Protein AF-A0A8J6IVD1-F1 (afdb_monomer)

Secondary structure (DSSP, 8-state):
--GGGGGGTB-TT--SS--BSSTTSEEEEEE-SSSS-S--HHHHHHHHTTSHHHHTT-EEEEEEEEEEE-TTT--EEEEEEEEESSHHHHHHHHHT---SEEEEEETT-SEEEEEESSEEEEEE--

Radius of gyration: 13.81 Å; Cα contacts (8 Å, |Δi|>4): 209; chains: 1; bounding box: 38×31×30 Å

Foldseek 3Di:
DDPVVCVQFFDPPDQPATHTPDPQKDKDKDWAPDQQGRDDLVRLCVQPVPPPQAVVLHKKWKWDPAWDQDPVPRDTDTDTDIGRRDDVRNVVVSNPDPDQKMWIAHPVRQKIWIDGSTIIMIIGHD

Nearest PDB structures (foldseek):
  8adl-assembly1_W  TM=4.752E-01  e=8.556E+00  Saccharomyces cerevisiae
  6inx-assembly1_A-2  TM=2.708E-01  e=8.085E+00  Paenibacillus barengoltzii
  3t0p-assembly1_B  TM=2.294E-01  e=7.640E+00  Agathobacter rectalis ATCC 33656

pLDDT: mean 90.55, std 6.27, range [65.44, 97.12]

Mean predicted aligned error: 4.21 Å

Sequence (126 aa):
MHFDELKSIIDLRSDQELNVVSSDWQITKKPNSQSNNWLSEDQFNQIFSKTAEFQDSDTVFVFEPFERTYKISGLTKRLTEQLDLNWANFDAFQSSTEILFFYMVPKSLNWVLYANRDFWQFAKGN

Structure (mmCIF, N/CA/C/O backbone):
data_AF-A0A8J6IVD1-F1
#
_entry.id   AF-A0A8J6IVD1-F1
#
loop_
_atom_site.group_PDB
_atom_site.id
_atom_site.type_symbol
_atom_site.label_atom_id
_atom_site.label_alt_id
_atom_site.label_comp_id
_atom_site.label_asym_id
_atom_site.label_entity_id
_atom_site.label_seq_id
_atom_site.pdbx_PDB_ins_code
_atom_site.Cartn_x
_atom_site.Cartn_y
_atom_site.Cartn_z
_atom_site.occupancy
_atom_site.B_iso_or_equiv
_atom_site.auth_seq_id
_atom_site.auth_comp_id
_atom_site.auth_asym_id
_atom_site.auth_atom_id
_atom_site.pdbx_PDB_model_num
ATOM 1 N N . MET A 1 1 ? 7.460 -7.678 9.429 1.00 86.69 1 MET A N 1
ATOM 2 C CA . MET A 1 1 ? 6.312 -8.506 9.022 1.00 86.69 1 MET A CA 1
ATOM 3 C C . MET A 1 1 ? 6.720 -9.365 7.836 1.00 86.69 1 MET A C 1
ATOM 5 O O . MET A 1 1 ? 7.515 -8.896 7.027 1.00 86.69 1 MET A O 1
ATOM 9 N N . HIS A 1 2 ? 6.221 -10.592 7.733 1.00 88.50 2 HIS A N 1
ATOM 10 C CA . HIS A 1 2 ? 6.435 -11.489 6.599 1.00 88.50 2 HIS A CA 1
ATOM 11 C C . HIS A 1 2 ? 5.264 -11.433 5.615 1.00 88.50 2 HIS A C 1
ATOM 13 O O . HIS A 1 2 ? 4.110 -11.324 6.014 1.00 88.50 2 HIS A O 1
ATOM 19 N N . PHE A 1 3 ? 5.562 -11.585 4.323 1.00 87.81 3 PHE A N 1
ATOM 20 C CA . PHE A 1 3 ? 4.555 -11.582 3.258 1.00 87.81 3 PHE A CA 1
ATOM 21 C C . PHE A 1 3 ? 3.410 -12.582 3.496 1.00 87.81 3 PHE A C 1
ATOM 23 O O . PHE A 1 3 ? 2.254 -12.270 3.233 1.00 87.81 3 PHE A O 1
ATOM 30 N N . ASP A 1 4 ? 3.714 -13.776 4.014 1.00 90.69 4 ASP A N 1
ATOM 31 C CA . ASP A 1 4 ? 2.707 -14.821 4.233 1.00 90.69 4 ASP A CA 1
ATOM 32 C C . ASP A 1 4 ? 1.626 -14.427 5.246 1.00 90.69 4 ASP A C 1
ATOM 34 O O . ASP A 1 4 ? 0.526 -14.975 5.197 1.00 90.69 4 ASP A O 1
ATOM 38 N N . GLU A 1 5 ? 1.890 -13.443 6.109 1.00 90.81 5 GLU A N 1
ATOM 39 C CA . GLU A 1 5 ? 0.898 -12.914 7.046 1.00 90.81 5 GLU A CA 1
ATOM 40 C C . GLU A 1 5 ? -0.262 -12.208 6.315 1.00 90.81 5 GLU A C 1
ATOM 42 O O . GLU A 1 5 ? -1.388 -12.219 6.812 1.00 90.81 5 GLU A O 1
ATOM 47 N N . LEU A 1 6 ? -0.044 -11.690 5.094 1.00 90.44 6 LEU A N 1
ATOM 48 C CA . LEU A 1 6 ? -1.094 -11.072 4.269 1.00 90.44 6 LEU A CA 1
ATOM 49 C C . LEU A 1 6 ? -2.221 -12.046 3.908 1.00 90.44 6 LEU A C 1
ATOM 51 O O . LEU A 1 6 ? -3.364 -11.625 3.753 1.00 90.44 6 LEU A O 1
ATOM 55 N N . LYS A 1 7 ? -1.930 -13.352 3.818 1.00 90.56 7 LYS A N 1
ATOM 56 C CA . LYS A 1 7 ? -2.918 -14.393 3.474 1.00 90.56 7 LYS A CA 1
ATOM 57 C C . LYS A 1 7 ? -4.042 -14.520 4.506 1.00 90.56 7 LYS A C 1
ATOM 59 O O . LYS A 1 7 ? -5.047 -15.166 4.231 1.00 90.56 7 LYS A O 1
ATOM 64 N N . SER A 1 8 ? -3.869 -13.932 5.691 1.00 91.12 8 SER A N 1
ATOM 65 C CA . SER A 1 8 ? -4.908 -13.874 6.722 1.00 91.12 8 SER A CA 1
ATOM 66 C C . SER A 1 8 ? -6.015 -12.862 6.408 1.00 91.12 8 SER A C 1
ATOM 68 O O . SER A 1 8 ? -7.135 -13.033 6.883 1.00 91.12 8 SER A O 1
ATOM 70 N N . ILE A 1 9 ? -5.722 -11.838 5.598 1.00 92.00 9 ILE A N 1
ATOM 71 C CA . ILE A 1 9 ? -6.651 -10.740 5.291 1.00 92.00 9 ILE A CA 1
ATOM 72 C C . ILE A 1 9 ? -6.917 -10.557 3.792 1.00 92.00 9 ILE A C 1
ATOM 74 O O . ILE A 1 9 ? -7.957 -10.007 3.433 1.00 92.00 9 ILE A O 1
ATOM 78 N N . ILE A 1 10 ? -6.038 -11.052 2.913 1.00 91.69 10 ILE A N 1
ATOM 79 C CA . ILE A 1 10 ? -6.111 -10.880 1.454 1.00 91.69 10 ILE A CA 1
ATOM 80 C C . ILE A 1 10 ? -6.122 -12.242 0.750 1.00 91.69 10 ILE A C 1
ATOM 82 O O . ILE A 1 10 ? -5.310 -13.122 1.042 1.00 91.69 10 ILE A O 1
ATOM 86 N N . ASP A 1 11 ? -7.013 -12.393 -0.227 1.00 90.25 11 ASP A N 1
ATOM 87 C CA . ASP A 1 11 ? -7.021 -13.499 -1.177 1.00 90.25 11 ASP A CA 1
ATOM 88 C C . ASP A 1 11 ? -6.116 -13.179 -2.374 1.00 90.25 11 ASP A C 1
ATOM 90 O O . ASP A 1 11 ? -6.452 -12.390 -3.255 1.00 90.25 11 ASP A O 1
ATOM 94 N N . LEU A 1 12 ? -4.954 -13.827 -2.409 1.00 85.56 12 LEU A N 1
ATOM 95 C CA . LEU A 1 12 ? -3.915 -13.599 -3.413 1.00 85.56 12 LEU A CA 1
ATOM 96 C C . LEU A 1 12 ? -4.107 -14.415 -4.705 1.00 85.56 12 LEU A C 1
ATOM 98 O O . LEU A 1 12 ? -3.192 -14.475 -5.524 1.00 85.56 12 LEU A O 1
ATOM 102 N N . ARG A 1 13 ? -5.255 -15.083 -4.900 1.00 82.44 13 ARG A N 1
ATOM 103 C CA . ARG A 1 13 ? -5.532 -15.861 -6.127 1.00 82.44 13 ARG A CA 1
ATOM 104 C C . ARG A 1 13 ? -5.724 -14.986 -7.367 1.00 82.44 13 ARG A C 1
ATOM 106 O O . ARG A 1 13 ? -5.536 -15.478 -8.477 1.00 82.44 13 ARG A O 1
ATOM 113 N N . SER A 1 14 ? -6.110 -13.726 -7.178 1.00 78.62 14 SER A N 1
ATOM 114 C CA . SER A 1 14 ? -6.216 -12.711 -8.226 1.00 78.62 14 SER A CA 1
ATOM 115 C C . SER A 1 14 ? -5.534 -11.438 -7.750 1.00 78.62 14 SER A C 1
ATOM 117 O O . SER A 1 14 ? -5.795 -10.972 -6.643 1.00 78.62 14 SER A O 1
ATOM 119 N N . ASP A 1 15 ? -4.665 -10.886 -8.587 1.00 77.75 15 ASP A N 1
ATOM 120 C CA . ASP A 1 15 ? -3.853 -9.705 -8.307 1.00 77.75 15 ASP A CA 1
ATOM 121 C C . ASP A 1 15 ? -4.252 -8.486 -9.152 1.00 77.75 15 ASP A C 1
ATOM 123 O O . ASP A 1 15 ? -3.590 -7.449 -9.099 1.00 77.75 15 ASP A O 1
ATOM 127 N N . GLN A 1 16 ? -5.359 -8.595 -9.898 1.00 85.44 16 GLN A N 1
ATOM 128 C CA . GLN A 1 16 ? -5.933 -7.494 -10.676 1.00 85.44 16 GLN A CA 1
ATOM 129 C C . GLN A 1 16 ? -6.540 -6.412 -9.781 1.00 85.44 16 GLN A C 1
ATOM 131 O O . GLN A 1 16 ? -6.473 -5.231 -10.111 1.00 85.44 16 GLN A O 1
ATOM 136 N N . GLU A 1 17 ? -7.135 -6.822 -8.659 1.00 91.94 17 GLU A N 1
ATOM 137 C CA . GLU A 1 17 ? -7.737 -5.947 -7.656 1.00 91.94 17 GLU A CA 1
ATOM 138 C C . GLU A 1 17 ? -7.497 -6.522 -6.254 1.00 91.94 17 GLU A C 1
ATOM 140 O O . GLU A 1 17 ? -7.213 -7.711 -6.092 1.00 91.94 17 GLU A O 1
ATOM 145 N N . LEU A 1 18 ? -7.677 -5.692 -5.232 1.00 92.25 18 LEU A N 1
ATOM 146 C CA . LEU A 1 18 ? -7.706 -6.116 -3.843 1.00 92.25 18 LEU A CA 1
ATOM 147 C C . LEU A 1 18 ? -8.916 -7.015 -3.574 1.00 92.25 18 LEU A C 1
ATOM 149 O O . LEU A 1 18 ? -10.062 -6.568 -3.628 1.00 92.25 18 LEU A O 1
ATOM 153 N N . ASN A 1 19 ? -8.638 -8.254 -3.183 1.00 92.00 19 ASN A N 1
ATOM 154 C CA . ASN A 1 19 ? -9.634 -9.191 -2.683 1.00 92.00 19 ASN A CA 1
ATOM 155 C C . ASN A 1 19 ? -9.359 -9.455 -1.204 1.00 92.00 19 ASN A C 1
ATOM 157 O O . ASN A 1 19 ? -8.324 -10.009 -0.852 1.00 92.00 19 ASN A O 1
ATOM 161 N N . VAL A 1 20 ? -10.269 -9.042 -0.331 1.00 91.50 20 VAL A N 1
ATOM 162 C CA . VAL A 1 20 ? -10.192 -9.296 1.115 1.00 91.50 20 VAL A CA 1
ATOM 163 C C . VAL A 1 20 ? -10.894 -10.608 1.461 1.00 91.50 20 VAL A C 1
ATOM 165 O O . VAL A 1 20 ? -11.881 -10.976 0.828 1.00 91.50 20 VAL A O 1
ATOM 168 N N . VAL A 1 21 ? -10.389 -11.327 2.466 1.00 88.38 21 VAL A N 1
ATOM 169 C CA . VAL A 1 21 ? -10.916 -12.653 2.852 1.00 88.38 21 VAL A CA 1
ATOM 170 C C . VAL A 1 21 ? -12.270 -12.549 3.570 1.00 88.38 21 VAL A C 1
ATOM 172 O O . VAL A 1 21 ? -13.090 -13.459 3.466 1.00 88.38 21 VAL A O 1
ATOM 175 N N . SER A 1 22 ? -12.524 -11.443 4.279 1.00 85.25 22 SER A N 1
ATOM 176 C CA . SER A 1 22 ? -13.798 -11.174 4.960 1.00 85.25 22 SER A CA 1
ATOM 177 C C . SER A 1 22 ? -14.589 -10.076 4.250 1.00 85.25 22 SER A C 1
ATOM 179 O O . SER A 1 22 ? -14.038 -9.038 3.887 1.00 85.25 22 SER A O 1
ATOM 181 N N . SER A 1 23 ? -15.903 -10.275 4.122 1.00 79.12 23 SER A N 1
ATOM 182 C CA . SER A 1 23 ? -16.843 -9.290 3.573 1.00 79.12 23 SER A CA 1
ATOM 183 C C . SER A 1 23 ? -17.057 -8.062 4.461 1.00 79.12 23 SER A C 1
ATOM 185 O O . SER A 1 23 ? -17.671 -7.098 4.013 1.00 79.12 23 SER A O 1
ATOM 187 N N . ASP A 1 24 ? -16.577 -8.085 5.705 1.00 87.81 24 ASP A N 1
ATOM 188 C CA . ASP A 1 24 ? -16.819 -7.012 6.681 1.00 87.81 24 ASP A CA 1
ATOM 189 C C . ASP A 1 24 ? -15.914 -5.790 6.470 1.00 87.81 24 ASP A C 1
ATOM 191 O O . ASP A 1 24 ? -16.090 -4.754 7.113 1.00 87.81 24 ASP A O 1
ATOM 195 N N . TRP A 1 25 ? -14.942 -5.905 5.568 1.00 93.88 25 TRP A N 1
ATOM 196 C CA . TRP A 1 25 ? -14.010 -4.841 5.234 1.00 93.88 25 TRP A CA 1
ATOM 197 C C . TRP A 1 25 ? -14.668 -3.797 4.336 1.00 93.88 25 TRP A C 1
ATOM 199 O O . TRP A 1 25 ? -15.263 -4.107 3.303 1.00 93.88 25 TRP A O 1
ATOM 209 N N . GLN A 1 26 ? -14.495 -2.528 4.691 1.00 92.75 26 GLN A N 1
ATOM 210 C CA . GLN A 1 26 ? -14.976 -1.419 3.874 1.00 92.75 26 GLN A CA 1
ATOM 211 C C . GLN A 1 26 ? -13.912 -1.028 2.855 1.00 92.75 26 GLN A C 1
ATOM 213 O O . GLN A 1 26 ? -12.831 -0.587 3.242 1.00 92.75 26 GLN A O 1
ATOM 218 N N . ILE A 1 27 ? -14.224 -1.162 1.563 1.00 94.50 27 ILE A N 1
ATOM 219 C CA . ILE A 1 27 ? -13.294 -0.877 0.464 1.00 94.50 27 ILE A CA 1
ATOM 220 C C . ILE A 1 27 ? -13.653 0.446 -0.212 1.00 94.50 27 ILE A C 1
ATOM 222 O O . ILE A 1 27 ? -14.759 0.633 -0.715 1.00 94.50 27 ILE A O 1
ATOM 226 N N . THR A 1 28 ? -12.682 1.351 -0.283 1.00 95.25 28 THR A N 1
ATOM 227 C CA . THR A 1 28 ? -12.721 2.555 -1.117 1.00 95.25 28 THR A CA 1
ATOM 228 C C . THR A 1 28 ? -11.837 2.343 -2.338 1.00 95.25 28 THR A C 1
ATOM 230 O O . THR A 1 28 ? -10.665 2.026 -2.178 1.00 95.25 28 THR A O 1
ATOM 233 N N . LYS A 1 29 ? -12.368 2.555 -3.547 1.00 96.06 29 LYS A N 1
ATOM 234 C CA . LYS A 1 29 ? -11.623 2.481 -4.816 1.00 9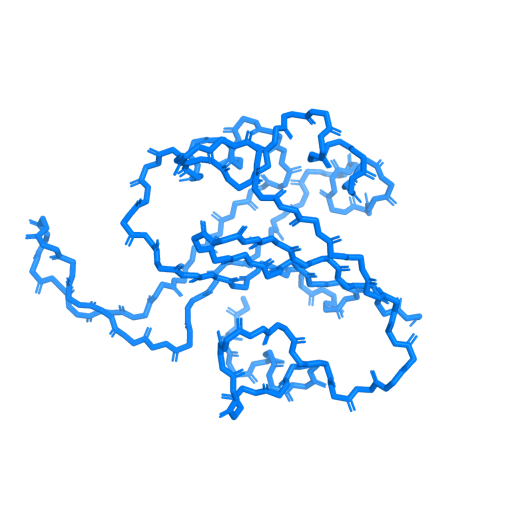6.06 29 LYS A CA 1
ATOM 235 C C . LYS A 1 29 ? -11.633 3.840 -5.505 1.00 96.06 29 LYS A C 1
ATOM 237 O O . LYS A 1 29 ? -12.699 4.445 -5.631 1.00 96.06 29 LYS A O 1
ATOM 242 N N . LYS A 1 30 ? -10.477 4.316 -5.969 1.00 95.19 30 LYS A N 1
ATOM 243 C CA . LYS A 1 30 ? -10.356 5.559 -6.748 1.00 95.19 30 LYS A CA 1
ATOM 244 C C . LYS A 1 30 ? -9.243 5.438 -7.799 1.00 95.19 30 LYS A C 1
ATOM 246 O O . LYS A 1 30 ? -8.336 4.627 -7.622 1.00 95.19 30 LYS A O 1
ATOM 251 N N . PRO A 1 31 ? -9.305 6.223 -8.889 1.00 94.56 31 PRO A N 1
ATOM 252 C CA . PRO A 1 31 ? -8.212 6.288 -9.854 1.00 94.56 31 PRO A CA 1
ATOM 253 C C . PRO A 1 31 ? -6.946 6.884 -9.228 1.00 94.56 31 PRO A C 1
ATOM 255 O O . PRO A 1 31 ? -7.017 7.635 -8.246 1.00 94.56 31 PRO A O 1
ATOM 258 N N . ASN A 1 32 ? -5.805 6.575 -9.841 1.00 93.25 32 ASN A N 1
ATOM 259 C CA . ASN A 1 32 ? -4.513 7.152 -9.475 1.00 93.25 32 ASN A CA 1
ATOM 260 C C . ASN A 1 32 ? -4.501 8.675 -9.659 1.00 93.25 32 ASN A C 1
ATOM 262 O O . ASN A 1 32 ? -5.201 9.218 -10.518 1.00 93.25 32 ASN A O 1
ATOM 266 N N . SER A 1 33 ? -3.712 9.369 -8.838 1.00 87.81 33 SER A N 1
ATOM 267 C CA . SER A 1 33 ? -3.643 10.833 -8.856 1.00 87.81 33 SER A CA 1
ATOM 268 C C . SER A 1 33 ? -2.965 11.383 -10.111 1.00 87.81 33 SER A C 1
ATOM 270 O O . SER A 1 33 ? -3.382 12.420 -10.629 1.00 87.81 33 SER A O 1
ATOM 272 N N . GLN A 1 34 ? -1.923 10.703 -10.597 1.00 79.00 34 GLN A N 1
ATOM 273 C CA . GLN A 1 34 ? -1.130 11.091 -11.763 1.00 79.00 34 GLN A CA 1
ATOM 274 C C . GLN A 1 34 ? -0.605 9.852 -12.498 1.00 79.00 34 GLN A C 1
ATOM 276 O O . GLN A 1 34 ? -0.661 8.741 -11.980 1.00 79.00 34 GLN A O 1
ATOM 281 N N . SER A 1 35 ? -0.035 10.041 -13.693 1.00 70.25 35 SER A N 1
ATOM 282 C CA . SER A 1 35 ? 0.497 8.942 -14.515 1.00 70.25 35 SER A CA 1
ATOM 283 C C . SER A 1 35 ? 1.554 8.083 -13.809 1.00 70.25 35 SER A C 1
ATOM 285 O O . SER A 1 35 ? 1.691 6.912 -14.149 1.00 70.25 35 SER A O 1
ATOM 287 N N . ASN A 1 36 ? 2.289 8.655 -12.847 1.00 72.06 36 ASN A N 1
ATOM 288 C CA . ASN A 1 36 ? 3.394 7.983 -12.155 1.00 72.06 36 ASN A CA 1
ATOM 289 C C . ASN A 1 36 ? 3.199 7.859 -10.635 1.00 72.06 36 ASN A C 1
ATOM 291 O O . ASN A 1 36 ? 3.980 7.161 -9.999 1.00 72.06 36 ASN A O 1
ATOM 295 N N . ASN A 1 37 ? 2.175 8.500 -10.062 1.00 87.88 37 ASN A N 1
ATOM 296 C CA . ASN A 1 37 ? 1.935 8.506 -8.619 1.00 87.88 37 ASN A CA 1
ATOM 297 C C . ASN A 1 37 ? 0.537 7.958 -8.335 1.00 87.88 37 ASN A C 1
ATOM 299 O O . ASN A 1 37 ? -0.445 8.358 -8.968 1.00 87.88 37 ASN A O 1
ATOM 303 N N . TRP A 1 38 ? 0.442 7.058 -7.359 1.00 94.00 38 TRP A N 1
ATOM 304 C CA . TRP A 1 38 ? -0.831 6.453 -6.975 1.00 94.00 38 TRP A CA 1
ATOM 305 C C . TRP A 1 38 ? -1.696 7.432 -6.189 1.00 94.00 38 TRP A C 1
ATOM 307 O O . TRP A 1 38 ? -2.874 7.599 -6.507 1.00 94.00 38 TRP A O 1
ATOM 317 N N . LEU A 1 39 ? -1.110 8.109 -5.195 1.00 95.50 39 LEU A N 1
ATOM 318 C CA . LEU A 1 39 ? -1.814 9.047 -4.320 1.00 95.50 39 LEU A CA 1
ATOM 319 C C . LEU A 1 39 ? -1.215 10.449 -4.430 1.00 95.50 39 LEU A C 1
ATOM 321 O O . LEU A 1 39 ? 0.001 10.618 -4.506 1.00 95.50 39 LEU A O 1
ATOM 325 N N . SER A 1 40 ? -2.073 11.470 -4.427 1.00 94.38 40 SER A N 1
ATOM 326 C CA . SER A 1 40 ? -1.652 12.834 -4.088 1.00 94.38 40 SER A CA 1
ATOM 327 C C . SER A 1 40 ? -1.520 12.989 -2.572 1.00 94.38 40 SER A C 1
ATOM 329 O O . SER A 1 40 ? -2.064 12.179 -1.818 1.00 94.38 40 SER A O 1
ATOM 331 N N . GLU A 1 41 ? -0.872 14.063 -2.120 1.00 95.62 41 GLU A N 1
ATOM 332 C CA . GLU A 1 41 ? -0.766 14.385 -0.691 1.00 95.62 41 GLU A CA 1
ATOM 333 C C . GLU A 1 41 ? -2.147 14.480 -0.025 1.00 95.62 41 GLU A C 1
ATOM 335 O O . GLU A 1 41 ? -2.381 13.898 1.033 1.00 95.62 41 GLU A O 1
ATOM 340 N N . ASP A 1 42 ? -3.110 15.124 -0.688 1.00 95.31 42 ASP A N 1
ATOM 341 C CA . ASP A 1 42 ? -4.484 15.238 -0.190 1.00 95.31 42 ASP A CA 1
ATOM 342 C C . ASP A 1 42 ? -5.170 13.875 -0.038 1.00 95.31 42 ASP A C 1
ATOM 344 O O . ASP A 1 42 ? -5.850 13.625 0.958 1.00 95.31 42 ASP A O 1
ATOM 348 N N . GLN A 1 43 ? -5.004 12.975 -1.014 1.00 95.56 43 GLN A N 1
ATOM 349 C CA . GLN A 1 43 ? -5.576 11.628 -0.946 1.00 95.56 43 GLN A CA 1
ATOM 350 C C . GLN A 1 43 ? -4.901 10.796 0.142 1.00 95.56 43 GLN A C 1
ATOM 352 O O . GLN A 1 43 ? -5.588 10.111 0.896 1.00 95.56 43 GLN A O 1
ATOM 357 N N . PHE A 1 44 ? -3.577 10.887 0.251 1.00 96.81 44 PHE A N 1
ATOM 358 C CA . PHE A 1 44 ? -2.813 10.246 1.310 1.00 96.81 44 PHE A CA 1
ATOM 359 C C . PHE A 1 44 ? -3.318 10.697 2.687 1.00 96.81 44 PHE A C 1
ATOM 361 O O . PHE A 1 44 ? -3.720 9.869 3.504 1.00 96.81 44 PHE A O 1
ATOM 368 N N . ASN A 1 45 ? -3.424 12.007 2.912 1.00 96.12 45 ASN A N 1
ATOM 369 C CA . ASN A 1 45 ? -3.942 12.563 4.159 1.00 96.12 45 ASN A CA 1
ATOM 370 C C . ASN A 1 45 ? -5.407 12.168 4.400 1.00 96.12 45 ASN A C 1
ATOM 372 O O . ASN A 1 45 ? -5.780 11.844 5.529 1.00 96.12 45 ASN A O 1
ATOM 376 N N . GLN A 1 46 ? -6.246 12.127 3.361 1.00 94.50 46 GLN A N 1
ATOM 377 C CA . GLN A 1 46 ? -7.633 11.667 3.475 1.00 94.50 46 GLN A CA 1
ATOM 378 C C . GLN A 1 46 ? -7.725 10.219 3.984 1.00 94.50 46 GLN A C 1
ATOM 380 O O . GLN A 1 46 ? -8.611 9.911 4.783 1.00 94.50 46 GLN A O 1
ATOM 385 N N . ILE A 1 47 ? -6.842 9.342 3.507 1.00 95.25 47 ILE A N 1
ATOM 386 C CA . ILE A 1 47 ? -6.837 7.915 3.842 1.00 95.25 47 ILE A CA 1
ATOM 387 C C . ILE A 1 47 ? -6.230 7.687 5.232 1.00 95.25 47 ILE A C 1
ATOM 389 O O . ILE A 1 47 ? -6.819 6.984 6.054 1.00 95.25 47 ILE A O 1
ATOM 393 N N . PHE A 1 48 ? -5.071 8.293 5.500 1.00 96.31 48 PHE A N 1
ATOM 394 C CA . PHE A 1 48 ? -4.212 7.903 6.616 1.00 96.31 48 PHE A CA 1
ATOM 395 C C . PHE A 1 48 ? -4.279 8.824 7.834 1.00 96.31 48 PHE A C 1
ATOM 397 O O . PHE A 1 48 ? -3.994 8.360 8.925 1.00 96.31 48 PHE A O 1
ATOM 404 N N . SER A 1 49 ? -4.737 10.079 7.733 1.00 93.12 49 SER A N 1
ATOM 405 C CA . SER A 1 49 ? -4.704 11.034 8.872 1.00 93.12 49 SER A CA 1
ATOM 406 C C . SER A 1 49 ? -5.384 10.560 10.169 1.00 93.12 49 SER A C 1
ATOM 408 O O . SER A 1 49 ? -5.123 11.089 11.252 1.00 93.12 49 SER A O 1
ATOM 410 N N . LYS A 1 50 ? -6.279 9.573 10.067 1.00 91.62 50 LYS A N 1
ATOM 411 C CA . LYS A 1 50 ? -7.017 8.979 11.190 1.00 91.62 50 LYS A CA 1
ATOM 412 C C . LYS A 1 50 ? -6.518 7.592 11.599 1.00 91.62 50 LYS A C 1
ATOM 414 O O . LYS A 1 50 ? -7.148 6.975 12.457 1.00 91.62 50 LYS A O 1
ATOM 419 N N . THR A 1 51 ? -5.481 7.058 10.961 1.00 92.81 51 THR A N 1
ATOM 420 C CA . THR A 1 51 ? -4.867 5.796 11.381 1.00 92.81 51 THR A CA 1
ATOM 421 C C . THR A 1 51 ? -3.881 6.069 12.510 1.00 92.81 51 THR A C 1
ATOM 423 O O . THR A 1 51 ? -3.275 7.140 12.564 1.00 92.81 51 THR A O 1
ATOM 426 N N . ALA A 1 52 ? -3.732 5.105 13.420 1.00 91.69 52 ALA A N 1
ATOM 427 C CA . ALA A 1 52 ? -2.735 5.204 14.483 1.00 91.69 52 ALA A CA 1
ATOM 428 C C . ALA A 1 52 ? -1.333 5.309 13.872 1.00 91.69 52 ALA A C 1
ATOM 430 O O . ALA A 1 52 ? -0.545 6.162 14.262 1.00 91.69 52 ALA A O 1
ATOM 431 N N . GLU A 1 53 ? -1.083 4.540 12.806 1.00 94.25 53 GLU A N 1
ATOM 432 C CA . GLU A 1 53 ? 0.238 4.476 12.197 1.00 94.25 53 GLU A CA 1
ATOM 433 C C . GLU A 1 53 ? 0.690 5.815 11.604 1.00 94.25 53 GLU A C 1
ATOM 435 O O . GLU A 1 53 ? 1.874 6.124 11.622 1.00 94.25 53 GLU A O 1
ATOM 440 N N . PHE A 1 54 ? -0.231 6.646 11.112 1.00 92.25 54 PHE A N 1
ATOM 441 C CA . PHE A 1 54 ? 0.126 7.979 10.626 1.00 92.25 54 PHE A CA 1
ATOM 442 C C . PHE A 1 54 ? 0.363 8.960 11.778 1.00 92.25 54 PHE A C 1
ATOM 444 O O . PHE A 1 54 ? 1.275 9.781 11.718 1.00 92.25 54 PHE A O 1
ATOM 451 N N . GLN A 1 55 ? -0.458 8.886 12.828 1.00 92.31 55 GLN A N 1
ATOM 452 C CA . GLN A 1 55 ? -0.366 9.788 13.980 1.00 92.31 55 GLN A CA 1
ATOM 453 C C . GLN A 1 55 ? 0.927 9.574 14.768 1.00 92.31 55 GLN A C 1
ATOM 455 O O . GLN A 1 55 ? 1.555 10.549 15.180 1.00 92.31 55 GLN A O 1
ATOM 460 N N . ASP A 1 56 ? 1.343 8.317 14.898 1.00 91.81 56 ASP A N 1
ATOM 461 C CA . ASP A 1 56 ? 2.553 7.925 15.616 1.00 91.81 56 ASP A CA 1
ATOM 462 C C . ASP A 1 56 ? 3.784 7.827 14.692 1.00 91.81 56 ASP A C 1
ATOM 464 O O . ASP A 1 56 ? 4.901 7.628 15.165 1.00 91.81 56 ASP A O 1
ATOM 468 N N . SER A 1 57 ? 3.604 8.033 13.377 1.00 89.19 57 SER A N 1
ATOM 469 C CA . SER A 1 57 ? 4.627 7.780 12.347 1.00 89.19 57 SER A CA 1
ATOM 470 C C . SER A 1 57 ? 5.207 6.362 12.440 1.00 89.19 57 SER A C 1
ATOM 472 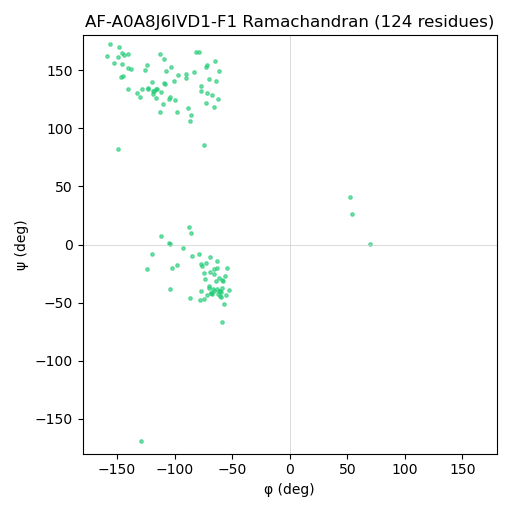O O . SER A 1 57 ? 6.408 6.158 12.276 1.00 89.19 57 SER A O 1
ATOM 474 N N . ASP A 1 58 ? 4.348 5.378 12.697 1.00 93.25 58 ASP A N 1
ATOM 475 C CA . ASP A 1 58 ? 4.744 3.981 12.795 1.00 93.25 58 ASP A CA 1
ATOM 476 C C . ASP A 1 58 ? 5.106 3.397 11.429 1.00 93.25 58 ASP A C 1
ATOM 478 O O . ASP A 1 58 ? 4.614 3.792 10.364 1.00 93.25 58 ASP A O 1
ATOM 482 N N . THR A 1 59 ? 5.949 2.371 11.484 1.00 96.00 59 THR A N 1
ATOM 483 C CA . THR A 1 59 ? 6.368 1.613 10.314 1.00 96.00 59 THR A CA 1
ATOM 484 C C . THR A 1 59 ? 5.215 0.802 9.715 1.00 96.00 59 THR A C 1
ATOM 486 O O . THR A 1 59 ? 4.580 -0.025 10.379 1.00 96.00 59 THR A O 1
ATOM 489 N N . VAL A 1 60 ? 5.022 0.962 8.407 1.00 96.94 60 VAL A N 1
ATOM 490 C CA . VAL A 1 60 ? 4.178 0.118 7.556 1.00 96.94 60 VAL A CA 1
ATOM 491 C C . VAL A 1 60 ? 5.037 -0.723 6.616 1.00 96.94 60 VAL A C 1
ATOM 493 O O . VAL A 1 60 ? 6.204 -0.424 6.357 1.00 96.94 60 VAL A O 1
ATOM 496 N N . PHE A 1 61 ? 4.456 -1.805 6.109 1.00 96.19 61 PHE A N 1
ATOM 497 C CA . PHE A 1 61 ? 5.144 -2.803 5.297 1.00 96.19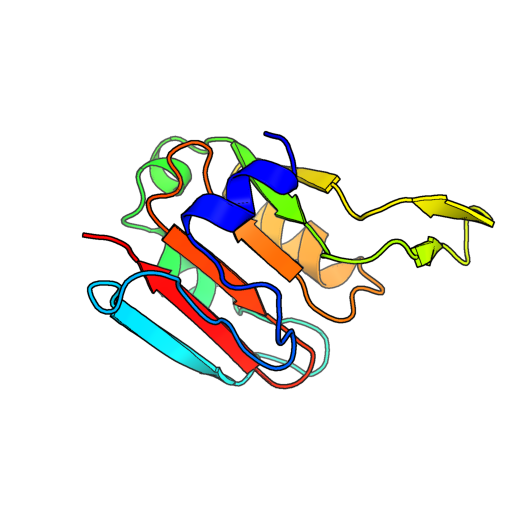 61 PHE A CA 1
ATOM 498 C C . PHE A 1 61 ? 4.565 -2.826 3.893 1.00 96.19 61 PHE A C 1
ATOM 500 O O . PHE A 1 61 ? 3.344 -2.873 3.741 1.00 96.19 61 PHE A O 1
ATOM 507 N N . VAL A 1 62 ? 5.434 -2.838 2.882 1.00 94.88 62 VAL A N 1
ATOM 508 C CA . VAL A 1 62 ? 5.045 -2.835 1.470 1.00 94.88 62 VAL A CA 1
ATOM 509 C C . VAL A 1 62 ? 5.552 -4.084 0.758 1.00 94.88 62 VAL A C 1
ATOM 511 O O . VAL A 1 62 ? 6.730 -4.436 0.857 1.00 94.88 62 VAL A O 1
ATOM 514 N N . PHE A 1 63 ? 4.663 -4.738 0.012 1.00 93.00 63 PHE A N 1
ATOM 515 C CA . PHE A 1 63 ? 4.923 -6.020 -0.627 1.00 93.00 63 PHE A CA 1
ATOM 516 C C . PHE A 1 63 ? 4.386 -6.120 -2.054 1.00 93.00 63 PHE A C 1
ATOM 518 O O . PHE A 1 63 ? 3.327 -5.590 -2.381 1.00 93.00 63 PHE A O 1
ATOM 525 N N . GLU A 1 64 ? 5.067 -6.930 -2.860 1.00 90.50 64 GLU A N 1
ATOM 526 C CA . GLU A 1 64 ? 4.530 -7.543 -4.080 1.00 90.50 64 GLU A CA 1
ATOM 527 C C . GLU A 1 64 ? 4.304 -9.041 -3.844 1.00 90.50 64 GLU A C 1
ATOM 529 O O . GLU A 1 64 ? 5.059 -9.649 -3.081 1.00 90.50 64 GLU A O 1
ATOM 534 N N . PRO A 1 65 ? 3.315 -9.686 -4.488 1.00 87.12 65 PRO A N 1
ATOM 535 C CA . PRO A 1 65 ? 3.107 -11.120 -4.313 1.00 87.12 65 PRO A CA 1
ATOM 536 C C . PRO A 1 65 ? 4.101 -11.983 -5.095 1.00 87.12 65 PRO A C 1
ATOM 538 O O . PRO A 1 65 ? 4.288 -13.160 -4.779 1.00 87.12 65 PRO A O 1
ATOM 541 N N . PHE A 1 66 ? 4.789 -11.400 -6.073 1.00 87.38 66 PHE A N 1
ATOM 542 C CA . PHE A 1 66 ? 5.761 -12.074 -6.926 1.00 87.38 66 PHE A CA 1
ATOM 543 C C . PHE A 1 66 ? 7.184 -11.567 -6.670 1.00 87.38 66 PHE A C 1
ATOM 545 O O . PHE A 1 66 ? 7.408 -10.526 -6.054 1.00 87.38 66 PHE A O 1
ATOM 552 N N . GLU A 1 67 ? 8.162 -12.336 -7.137 1.00 89.06 67 GLU A N 1
ATOM 553 C CA . GLU A 1 67 ? 9.551 -11.893 -7.206 1.00 89.06 67 GLU A CA 1
ATOM 554 C C . GLU A 1 67 ? 9.811 -11.228 -8.551 1.00 89.06 67 GLU A C 1
ATOM 556 O O . GLU A 1 67 ? 9.307 -11.674 -9.583 1.00 89.06 67 GLU A O 1
ATO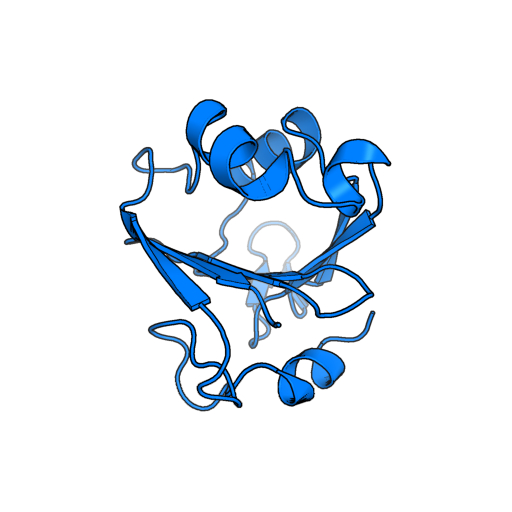M 561 N N . ARG A 1 68 ? 10.635 -10.183 -8.550 1.00 86.19 68 ARG A N 1
ATOM 562 C CA . ARG A 1 68 ? 11.082 -9.527 -9.778 1.00 86.19 68 ARG A CA 1
ATOM 563 C C . ARG A 1 68 ? 12.593 -9.473 -9.835 1.00 86.19 68 ARG A C 1
ATOM 565 O O . ARG A 1 68 ? 13.261 -9.343 -8.809 1.00 86.19 68 ARG A O 1
ATOM 572 N N . THR A 1 69 ? 13.120 -9.504 -11.052 1.00 86.62 69 THR A N 1
ATOM 573 C CA . THR A 1 69 ? 14.517 -9.174 -11.317 1.00 86.62 69 THR A CA 1
ATOM 574 C C . THR A 1 69 ? 14.636 -7.667 -11.503 1.00 86.62 69 THR A C 1
ATOM 576 O O . THR A 1 69 ? 14.133 -7.107 -12.478 1.00 86.62 69 THR A O 1
ATOM 579 N N . TYR A 1 70 ? 15.289 -6.996 -10.559 1.00 81.94 70 TYR A N 1
ATOM 580 C CA . TYR A 1 70 ? 15.507 -5.553 -10.619 1.00 81.94 70 TYR A CA 1
ATOM 581 C C . TYR A 1 70 ? 16.562 -5.239 -11.677 1.00 81.94 70 TYR A C 1
ATOM 583 O O . TYR A 1 70 ? 17.694 -5.711 -11.577 1.00 81.94 70 TYR A O 1
ATOM 591 N N . LYS A 1 71 ? 16.222 -4.420 -12.678 1.00 82.06 71 LYS A N 1
ATOM 592 C CA . LYS A 1 71 ? 17.113 -4.156 -13.824 1.00 82.06 71 LYS A CA 1
ATOM 593 C C . LYS A 1 71 ? 18.458 -3.558 -13.419 1.00 82.06 71 LYS A C 1
ATOM 595 O O . LYS A 1 71 ? 19.476 -3.901 -14.007 1.00 82.06 71 LYS A O 1
ATOM 600 N N . ILE A 1 72 ? 18.452 -2.677 -12.419 1.00 81.69 72 ILE A N 1
ATOM 601 C CA . ILE A 1 72 ? 19.649 -1.954 -11.971 1.00 81.69 72 ILE A CA 1
ATOM 602 C C . ILE A 1 72 ? 20.623 -2.886 -11.239 1.00 81.69 72 ILE A C 1
ATOM 604 O O . ILE A 1 72 ? 21.825 -2.814 -11.469 1.00 81.69 72 ILE A O 1
ATOM 608 N N . SER A 1 73 ? 20.123 -3.754 -10.354 1.00 84.56 73 SER A N 1
ATOM 609 C CA . SER A 1 73 ? 20.971 -4.607 -9.508 1.00 84.56 73 SER A CA 1
ATOM 610 C C . SER A 1 73 ? 21.155 -6.029 -10.040 1.00 84.56 73 SER A C 1
ATOM 612 O O . SER A 1 73 ? 22.042 -6.739 -9.576 1.00 84.56 73 SER A O 1
ATOM 614 N N . GLY A 1 74 ? 20.300 -6.480 -10.961 1.00 87.50 74 GLY A N 1
ATOM 615 C CA . GLY A 1 74 ? 20.232 -7.868 -11.425 1.00 87.50 74 GLY A CA 1
ATOM 616 C C . GLY A 1 74 ? 19.700 -8.859 -10.381 1.00 87.50 74 GLY A C 1
ATOM 617 O O . GLY A 1 74 ? 19.601 -10.051 -10.664 1.00 87.50 74 GLY A O 1
ATOM 618 N N . LEU A 1 75 ? 19.351 -8.397 -9.176 1.00 87.50 75 LEU A N 1
ATOM 619 C CA . LEU A 1 75 ? 18.872 -9.260 -8.101 1.00 87.50 75 LEU A CA 1
ATOM 620 C C . LEU A 1 75 ? 17.419 -9.655 -8.338 1.00 87.50 75 LEU A C 1
ATOM 622 O O . LEU A 1 75 ? 16.583 -8.807 -8.649 1.00 87.50 75 LEU A O 1
ATOM 626 N N . THR A 1 76 ? 17.120 -10.936 -8.125 1.00 89.81 76 THR A N 1
ATOM 627 C CA . THR A 1 76 ? 15.746 -11.437 -8.069 1.00 89.81 76 THR A CA 1
ATOM 628 C C . THR A 1 76 ? 15.328 -11.540 -6.614 1.00 89.81 76 THR A C 1
ATOM 630 O O . THR A 1 76 ? 15.922 -12.299 -5.852 1.00 89.81 76 THR A O 1
ATOM 633 N N . LYS A 1 77 ? 14.355 -10.722 -6.217 1.00 88.50 77 LYS A N 1
ATOM 634 C CA . LYS A 1 77 ? 13.768 -10.753 -4.875 1.00 88.50 77 LYS A CA 1
ATOM 635 C C . LYS A 1 77 ? 12.330 -10.246 -4.917 1.00 88.50 77 LYS A C 1
ATOM 637 O O . LYS A 1 77 ? 11.958 -9.484 -5.812 1.00 88.50 77 LYS A O 1
ATOM 642 N N . ARG A 1 78 ? 11.530 -10.650 -3.934 1.00 88.88 78 ARG A N 1
ATOM 643 C CA . ARG A 1 78 ? 10.224 -10.040 -3.659 1.00 88.88 78 ARG A CA 1
ATOM 644 C C . ARG A 1 78 ? 10.422 -8.633 -3.096 1.00 88.88 78 ARG A C 1
ATOM 646 O O . ARG A 1 78 ? 11.338 -8.414 -2.301 1.00 88.88 78 ARG A O 1
ATOM 653 N N . LEU A 1 79 ? 9.553 -7.697 -3.475 1.00 87.00 79 LEU A N 1
ATOM 654 C CA . LEU A 1 79 ? 9.488 -6.401 -2.805 1.00 87.00 79 LEU A CA 1
ATOM 655 C C . LEU A 1 79 ? 9.105 -6.617 -1.335 1.00 87.00 79 LEU A C 1
ATOM 657 O O . LEU A 1 79 ? 8.112 -7.275 -1.023 1.00 87.00 79 LEU A O 1
ATOM 661 N N . THR A 1 80 ? 9.917 -6.098 -0.425 1.00 89.00 80 THR A N 1
ATOM 662 C CA . THR A 1 80 ? 9.661 -6.120 1.018 1.00 89.00 80 THR A CA 1
ATOM 663 C C . THR A 1 80 ? 10.298 -4.870 1.594 1.00 89.00 80 THR A C 1
ATOM 665 O O . THR A 1 80 ? 11.444 -4.891 2.039 1.00 89.00 80 THR A O 1
ATOM 668 N N . GLU A 1 81 ? 9.563 -3.770 1.491 1.00 90.69 81 GLU A N 1
ATOM 669 C CA . GLU A 1 81 ? 9.994 -2.459 1.965 1.00 90.69 81 GLU A CA 1
ATOM 670 C C . GLU A 1 81 ? 9.295 -2.122 3.279 1.00 90.69 81 GLU A C 1
ATOM 672 O O . GLU A 1 81 ? 8.201 -2.608 3.581 1.00 90.69 81 GLU A O 1
ATOM 677 N N . GLN A 1 82 ? 9.961 -1.296 4.073 1.00 94.81 82 GLN A N 1
ATOM 678 C CA . GLN A 1 82 ? 9.449 -0.755 5.322 1.00 94.81 82 GLN A CA 1
ATOM 679 C C . GLN A 1 82 ? 9.616 0.752 5.266 1.00 94.81 82 GLN A C 1
ATOM 681 O O . GLN A 1 82 ? 10.681 1.236 4.886 1.00 94.81 82 GLN A O 1
ATOM 686 N N . LEU A 1 83 ? 8.572 1.482 5.636 1.00 95.44 83 LEU A N 1
ATOM 687 C CA . LEU A 1 83 ? 8.629 2.934 5.716 1.00 95.44 83 LEU A CA 1
ATOM 688 C C . LEU A 1 83 ? 7.769 3.423 6.871 1.00 95.44 83 LEU A C 1
ATOM 690 O O . LEU A 1 83 ? 6.715 2.852 7.142 1.00 95.44 83 LEU A O 1
ATOM 694 N N . ASP A 1 84 ? 8.211 4.486 7.529 1.00 96.56 84 ASP A N 1
ATOM 695 C CA . ASP A 1 84 ? 7.390 5.181 8.517 1.00 96.56 84 ASP A CA 1
ATOM 696 C C . ASP A 1 84 ? 6.284 5.938 7.785 1.00 96.56 84 ASP A C 1
ATOM 698 O O . ASP A 1 84 ? 6.565 6.635 6.800 1.00 96.56 84 ASP A O 1
ATOM 702 N N . LEU A 1 85 ? 5.035 5.774 8.230 1.00 96.88 85 LEU A N 1
ATOM 703 C CA . LEU A 1 85 ? 3.862 6.263 7.510 1.00 96.88 85 LEU A CA 1
ATOM 704 C C . LEU A 1 85 ? 3.725 7.786 7.627 1.00 96.88 85 LEU A C 1
ATOM 706 O O . LEU A 1 85 ? 2.987 8.317 8.449 1.00 96.88 85 LEU A O 1
ATOM 710 N N . ASN A 1 86 ? 4.408 8.494 6.737 1.00 96.81 86 ASN A N 1
ATOM 711 C CA . ASN A 1 86 ? 4.245 9.921 6.500 1.00 96.81 86 ASN A CA 1
ATOM 712 C C . ASN A 1 86 ? 4.331 10.219 4.997 1.00 96.81 86 ASN A C 1
ATOM 714 O O . ASN A 1 86 ? 4.798 9.393 4.208 1.00 96.81 86 ASN A O 1
ATOM 718 N N . TRP A 1 87 ? 3.878 11.412 4.603 1.00 96.00 87 TRP A N 1
ATOM 719 C CA . TRP A 1 87 ? 3.823 11.795 3.194 1.00 96.00 87 TRP A CA 1
ATOM 720 C C . TRP A 1 87 ? 5.198 11.774 2.522 1.00 96.00 87 TRP A C 1
ATOM 722 O O . TRP A 1 87 ? 5.323 11.211 1.444 1.00 96.00 87 TRP A O 1
ATOM 732 N N . ALA A 1 88 ? 6.236 12.322 3.160 1.00 95.94 88 ALA A N 1
ATOM 733 C CA . ALA A 1 88 ? 7.563 12.417 2.552 1.00 95.94 88 ALA A CA 1
ATOM 734 C C . ALA A 1 88 ? 8.141 11.034 2.202 1.00 95.94 88 ALA A C 1
ATOM 736 O O . ALA A 1 88 ? 8.649 10.831 1.099 1.00 95.94 88 ALA A O 1
ATOM 737 N N . ASN A 1 89 ? 8.013 10.068 3.114 1.00 95.81 89 ASN A N 1
ATOM 738 C CA . ASN A 1 89 ? 8.467 8.699 2.891 1.00 95.81 89 ASN A CA 1
ATOM 739 C C . ASN A 1 89 ? 7.624 7.975 1.836 1.00 95.81 89 ASN A C 1
ATOM 741 O O . ASN A 1 89 ? 8.174 7.271 0.989 1.00 95.81 89 ASN A O 1
ATOM 745 N N . PHE A 1 90 ? 6.300 8.150 1.863 1.00 95.25 90 PHE A N 1
ATOM 746 C CA . PHE A 1 90 ? 5.417 7.553 0.863 1.00 95.25 90 PHE A CA 1
ATOM 747 C C . PHE A 1 90 ? 5.650 8.144 -0.532 1.00 95.25 90 PHE A C 1
ATOM 749 O O . PHE A 1 90 ? 5.667 7.403 -1.512 1.00 95.25 90 PHE A O 1
ATOM 756 N N . ASP A 1 91 ? 5.870 9.456 -0.633 1.00 94.62 91 ASP A N 1
ATOM 757 C CA . ASP A 1 91 ? 6.116 10.139 -1.900 1.00 94.62 91 ASP A CA 1
ATOM 758 C C . ASP A 1 91 ? 7.456 9.723 -2.519 1.00 94.62 91 ASP A C 1
ATOM 760 O O . ASP A 1 91 ? 7.530 9.397 -3.708 1.00 94.62 91 ASP A O 1
ATOM 764 N N . ALA A 1 92 ? 8.501 9.627 -1.690 1.00 93.31 92 ALA A N 1
ATOM 765 C CA . ALA A 1 92 ? 9.791 9.071 -2.087 1.00 93.31 92 ALA A CA 1
ATOM 766 C C . ALA A 1 92 ? 9.678 7.601 -2.520 1.00 93.31 92 ALA A C 1
ATOM 768 O O . ALA A 1 92 ? 10.298 7.207 -3.513 1.00 93.31 92 ALA A O 1
ATOM 769 N N . PHE A 1 93 ? 8.867 6.804 -1.812 1.00 92.50 93 PHE A N 1
ATOM 770 C CA . PHE A 1 93 ? 8.536 5.448 -2.230 1.00 92.50 93 PHE A CA 1
ATOM 771 C C . PHE A 1 93 ? 7.886 5.491 -3.612 1.00 92.50 93 PHE A C 1
ATOM 773 O O . PHE A 1 93 ? 8.548 5.098 -4.560 1.00 92.50 93 PHE A O 1
ATOM 780 N N . GLN A 1 94 ? 6.683 6.050 -3.784 1.00 91.12 94 GLN A N 1
ATOM 781 C CA . GLN A 1 94 ? 5.950 5.985 -5.058 1.00 91.12 94 GLN A CA 1
ATOM 782 C C . GLN A 1 94 ? 6.699 6.578 -6.261 1.00 91.12 94 GLN A C 1
ATOM 784 O O . GLN A 1 94 ? 6.575 6.055 -7.366 1.00 91.12 94 GLN A O 1
ATOM 789 N N . SER A 1 95 ? 7.532 7.600 -6.050 1.00 88.00 95 SER A N 1
ATOM 790 C CA . SER A 1 95 ? 8.280 8.266 -7.125 1.00 88.00 95 SER A CA 1
ATOM 791 C C . SER A 1 95 ? 9.485 7.470 -7.643 1.00 88.00 95 SER A C 1
ATOM 793 O O . SER A 1 95 ? 10.001 7.767 -8.720 1.00 88.00 95 SER A O 1
ATOM 795 N N . SER A 1 96 ? 9.977 6.482 -6.890 1.00 76.38 96 SER A N 1
ATOM 796 C CA . SER A 1 96 ? 11.234 5.777 -7.197 1.00 76.38 96 SER A CA 1
ATOM 797 C C . SER A 1 96 ? 11.042 4.378 -7.786 1.00 76.38 96 SER A C 1
ATOM 799 O O . SER A 1 96 ? 12.019 3.684 -8.080 1.00 76.38 96 SER A O 1
ATOM 801 N N . THR A 1 97 ? 9.797 3.935 -7.966 1.00 68.06 97 THR A N 1
ATOM 802 C CA . THR A 1 97 ? 9.506 2.513 -8.156 1.00 68.06 97 THR A CA 1
ATOM 803 C C . THR A 1 97 ? 9.285 2.116 -9.618 1.00 68.06 97 THR A C 1
ATOM 805 O O . THR A 1 97 ? 8.573 2.778 -10.367 1.00 68.06 97 THR A O 1
ATOM 808 N N . GLU A 1 98 ? 9.794 0.942 -9.998 1.00 76.31 98 GLU A N 1
ATOM 809 C CA . GLU A 1 98 ? 9.335 0.203 -11.188 1.00 76.31 98 GLU A CA 1
ATOM 810 C C . GLU A 1 98 ? 8.131 -0.719 -10.870 1.00 76.31 98 GLU A C 1
ATOM 812 O O . GLU A 1 98 ? 7.850 -1.662 -11.619 1.00 76.31 98 GLU A O 1
ATOM 817 N N . ILE A 1 99 ? 7.469 -0.538 -9.722 1.00 81.31 99 ILE A N 1
ATOM 818 C CA . ILE A 1 99 ? 6.460 -1.460 -9.180 1.00 81.31 99 ILE A CA 1
ATOM 819 C C . ILE A 1 99 ? 5.254 -1.534 -10.116 1.00 81.31 99 ILE A C 1
ATOM 821 O O . ILE A 1 99 ? 4.836 -0.550 -10.724 1.00 81.31 99 ILE A O 1
ATOM 825 N N . LEU A 1 100 ? 4.714 -2.745 -10.270 1.00 84.19 100 LEU A N 1
ATOM 826 C CA . LEU A 1 100 ? 3.525 -2.961 -11.100 1.00 84.19 100 LEU A CA 1
ATOM 827 C C . LEU A 1 100 ? 2.260 -2.739 -10.282 1.00 84.19 100 LEU A C 1
ATOM 829 O O . LEU A 1 100 ? 1.339 -2.056 -10.729 1.00 84.19 100 LEU A O 1
ATOM 833 N N . PHE A 1 101 ? 2.252 -3.309 -9.084 1.00 90.25 101 PHE A N 1
ATOM 834 C CA . PHE A 1 101 ? 1.251 -3.089 -8.062 1.00 90.25 101 PHE A CA 1
ATOM 835 C C . PHE A 1 101 ? 1.837 -3.467 -6.703 1.00 90.25 101 PHE A C 1
ATOM 837 O O . PHE A 1 101 ? 2.826 -4.184 -6.660 1.00 90.25 101 PHE A O 1
ATOM 844 N N . PHE A 1 102 ? 1.256 -3.022 -5.596 1.00 93.50 102 PHE A N 1
ATOM 845 C CA . PHE A 1 102 ? 1.727 -3.404 -4.264 1.00 93.50 102 PHE A CA 1
ATOM 846 C C . PHE A 1 102 ? 0.581 -3.525 -3.268 1.00 93.50 102 PHE A C 1
ATOM 848 O O . PHE A 1 102 ? -0.512 -3.008 -3.491 1.00 93.50 102 PHE A O 1
ATOM 855 N N . TYR A 1 103 ? 0.884 -4.170 -2.146 1.00 95.31 103 TYR A N 1
ATOM 856 C CA . TYR A 1 103 ? 0.109 -4.128 -0.914 1.00 95.31 103 TYR A CA 1
ATOM 857 C C . TYR A 1 103 ? 0.907 -3.386 0.148 1.00 95.31 103 TYR A C 1
ATOM 859 O O . TYR A 1 103 ? 2.073 -3.704 0.362 1.00 95.31 103 TYR A O 1
ATOM 867 N N . MET A 1 104 ? 0.285 -2.430 0.824 1.00 96.50 104 MET A N 1
ATOM 868 C CA . MET A 1 104 ? 0.833 -1.755 1.991 1.00 96.50 104 MET A CA 1
ATOM 869 C C . MET A 1 104 ? -0.082 -2.000 3.182 1.00 96.50 104 MET A C 1
ATOM 871 O O . MET A 1 104 ? -1.294 -1.809 3.080 1.00 96.50 104 MET A O 1
ATOM 875 N N . VAL A 1 105 ? 0.499 -2.439 4.294 1.00 96.50 105 VAL A N 1
ATOM 876 C CA . VAL A 1 105 ? -0.234 -2.824 5.504 1.00 96.50 105 VAL A CA 1
ATOM 877 C C . VAL A 1 105 ? 0.501 -2.369 6.764 1.00 96.50 105 VAL A C 1
ATOM 879 O O . VAL A 1 105 ? 1.734 -2.296 6.770 1.00 96.50 105 VAL A O 1
ATOM 882 N N . PRO A 1 106 ? -0.219 -2.116 7.863 1.00 96.12 106 PRO A N 1
ATOM 883 C CA . PRO A 1 106 ? 0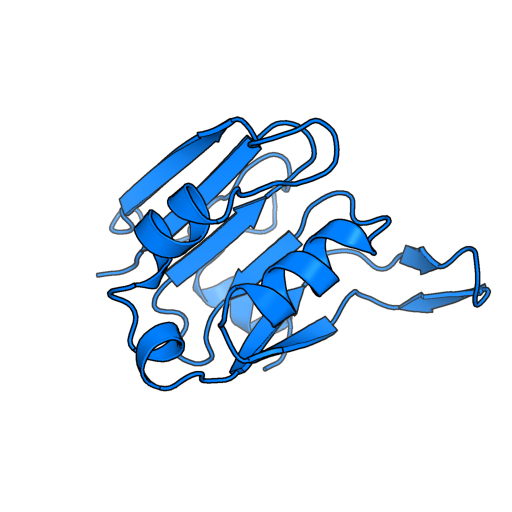.377 -1.964 9.176 1.00 96.12 106 PRO A CA 1
ATOM 884 C C . PRO A 1 106 ? 0.647 -3.338 9.799 1.00 96.12 106 PRO A C 1
ATOM 886 O O . PRO A 1 106 ? 0.083 -4.356 9.390 1.00 96.12 106 PRO A O 1
ATOM 889 N N . LYS A 1 107 ? 1.450 -3.375 10.868 1.00 94.44 107 LYS A N 1
ATOM 890 C CA . LYS A 1 107 ? 1.699 -4.615 11.630 1.00 94.44 107 LYS A CA 1
ATOM 891 C C . LYS A 1 107 ? 0.416 -5.235 12.200 1.00 94.44 107 LYS A C 1
ATOM 893 O O . LYS A 1 107 ? 0.344 -6.446 12.376 1.00 94.44 107 LYS A O 1
ATOM 898 N N . SER A 1 108 ? -0.568 -4.397 12.519 1.00 93.38 108 SER A N 1
ATOM 899 C CA . SER A 1 108 ? -1.860 -4.779 13.096 1.00 93.38 108 SER A CA 1
ATOM 900 C C . SER A 1 108 ? -2.800 -5.464 12.099 1.00 93.38 108 SER A C 1
ATOM 902 O O . SER A 1 108 ? 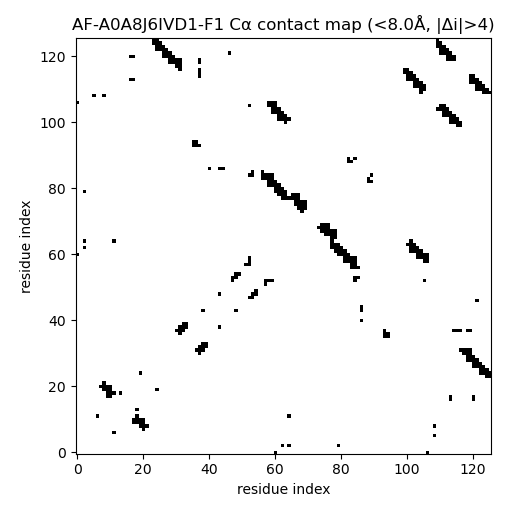-3.776 -6.072 12.529 1.00 93.38 108 SER A O 1
ATOM 904 N N . LEU A 1 109 ? -2.525 -5.367 10.789 1.00 94.19 109 LEU A N 1
ATOM 905 C CA . LEU A 1 109 ? -3.390 -5.857 9.708 1.00 94.19 109 LEU A CA 1
ATOM 906 C C . LEU A 1 109 ? -4.837 -5.342 9.753 1.00 94.19 109 LEU A C 1
ATOM 908 O O . LEU A 1 109 ? -5.741 -5.988 9.231 1.00 94.19 109 LEU A O 1
ATOM 912 N N . ASN A 1 110 ? -5.075 -4.174 10.351 1.00 93.94 110 ASN A N 1
ATOM 913 C CA . ASN A 1 110 ? -6.411 -3.573 10.441 1.00 93.94 110 ASN A CA 1
ATOM 914 C C . ASN A 1 110 ? -6.804 -2.754 9.192 1.00 93.94 110 ASN A C 1
ATOM 916 O O . ASN A 1 110 ? -7.960 -2.354 9.052 1.00 93.94 110 ASN A O 1
ATOM 920 N N . TRP A 1 111 ? -5.872 -2.496 8.274 1.00 96.00 111 TRP A N 1
ATOM 921 C CA . TRP A 1 111 ? -6.142 -1.911 6.963 1.00 96.00 111 TRP A CA 1
ATOM 922 C C . TRP A 1 111 ? -5.145 -2.417 5.916 1.00 96.00 111 TRP A C 1
ATOM 924 O O . TRP A 1 111 ? -4.076 -2.929 6.241 1.00 96.00 111 TRP A O 1
ATOM 934 N N . VAL A 1 112 ? -5.500 -2.269 4.641 1.00 96.44 112 VAL A N 1
ATOM 935 C CA . VAL A 1 112 ? -4.614 -2.519 3.503 1.00 96.44 112 VAL A CA 1
ATOM 936 C C . VAL A 1 112 ? -4.838 -1.461 2.430 1.00 96.44 112 VAL A C 1
ATOM 938 O O . VAL A 1 112 ? -5.972 -1.154 2.063 1.00 96.44 112 VAL A O 1
ATOM 941 N N . LEU A 1 113 ? -3.743 -0.921 1.904 1.00 97.06 113 LEU A N 1
ATOM 942 C CA . LEU A 1 113 ? -3.729 -0.199 0.640 1.00 97.06 113 LEU A CA 1
ATOM 943 C C . LEU A 1 113 ? -3.209 -1.145 -0.444 1.00 97.06 113 LEU A C 1
ATOM 945 O O . LEU A 1 113 ? -2.111 -1.678 -0.330 1.00 97.06 113 LEU A O 1
ATOM 949 N N . TYR A 1 114 ? -3.982 -1.324 -1.503 1.00 96.12 114 TYR A N 1
ATOM 950 C CA . TYR A 1 114 ? -3.538 -1.909 -2.759 1.00 96.12 114 TYR A CA 1
ATOM 951 C C . TYR A 1 114 ? -3.483 -0.811 -3.812 1.00 96.12 114 TYR A C 1
ATOM 953 O O . TYR A 1 114 ? -4.398 0.010 -3.886 1.00 96.12 114 TYR A O 1
ATOM 961 N N . ALA A 1 115 ? -2.462 -0.800 -4.656 1.00 94.69 115 ALA A N 1
ATOM 962 C CA . ALA A 1 115 ? -2.462 0.070 -5.824 1.00 94.69 115 ALA A CA 1
ATOM 963 C C . ALA A 1 115 ? -1.743 -0.582 -6.994 1.00 94.69 115 ALA A C 1
ATOM 965 O O . ALA A 1 115 ? -0.750 -1.275 -6.797 1.00 94.69 115 ALA A O 1
ATOM 966 N N . AS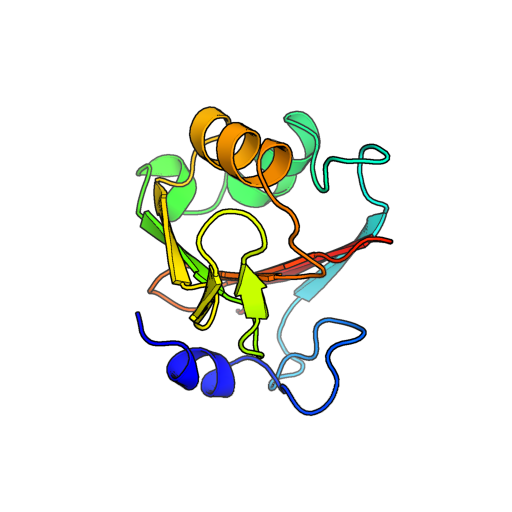N A 1 116 ? -2.245 -0.338 -8.201 1.00 92.62 116 ASN A N 1
ATOM 967 C CA . ASN A 1 116 ? -1.658 -0.757 -9.469 1.00 92.62 116 ASN A CA 1
ATOM 968 C C . ASN A 1 116 ? -1.562 0.447 -10.419 1.00 92.62 116 ASN A C 1
ATOM 970 O O . ASN A 1 116 ? -1.727 1.593 -10.007 1.00 92.62 116 ASN A O 1
ATOM 974 N N . ARG A 1 117 ? -1.264 0.220 -11.699 1.00 89.38 117 ARG A N 1
ATOM 975 C CA . ARG A 1 117 ? -1.095 1.307 -12.682 1.00 89.38 117 ARG A CA 1
ATOM 976 C C . ARG A 1 117 ? -2.368 2.098 -12.987 1.00 89.38 117 ARG A C 1
ATOM 978 O O . ARG A 1 117 ? -2.262 3.239 -13.427 1.00 89.38 117 ARG A O 1
ATOM 985 N N . ASP A 1 118 ? -3.537 1.528 -12.722 1.00 90.38 118 ASP A N 1
ATOM 986 C CA . ASP A 1 118 ? -4.823 2.094 -13.121 1.00 90.38 118 ASP A CA 1
ATOM 987 C C . ASP A 1 118 ? -5.561 2.747 -11.942 1.00 90.38 118 ASP A C 1
ATOM 989 O O . ASP A 1 118 ? -6.205 3.790 -12.094 1.00 90.38 118 ASP A O 1
ATOM 993 N N . PHE A 1 119 ? -5.481 2.147 -10.753 1.00 94.31 119 PHE A N 1
ATOM 994 C CA . PHE A 1 119 ? -6.217 2.599 -9.576 1.00 94.31 119 PHE A CA 1
ATOM 995 C C . PHE A 1 119 ? -5.562 2.165 -8.262 1.00 94.31 119 PHE A C 1
ATOM 997 O O . PHE A 1 119 ? -4.664 1.321 -8.216 1.00 94.31 119 PHE A O 1
ATOM 1004 N N . TRP A 1 120 ? -6.118 2.681 -7.167 1.00 96.12 120 TRP A N 1
ATOM 1005 C CA . TRP A 1 120 ? -5.858 2.203 -5.818 1.00 96.12 120 TRP A CA 1
ATOM 1006 C C . TRP A 1 120 ? -7.148 1.814 -5.092 1.00 96.12 120 TRP A C 1
ATOM 1008 O O . TRP A 1 120 ? -8.249 2.297 -5.386 1.00 96.12 120 TRP A O 1
ATOM 1018 N N . GLN A 1 121 ? -6.998 0.914 -4.125 1.00 97.12 121 GLN A N 1
ATOM 1019 C CA . GLN A 1 121 ? -8.029 0.457 -3.208 1.00 97.12 121 GLN A CA 1
ATOM 1020 C C . GLN A 1 121 ? -7.509 0.534 -1.779 1.00 97.12 121 GLN A C 1
ATOM 1022 O O . GLN A 1 121 ? -6.466 -0.028 -1.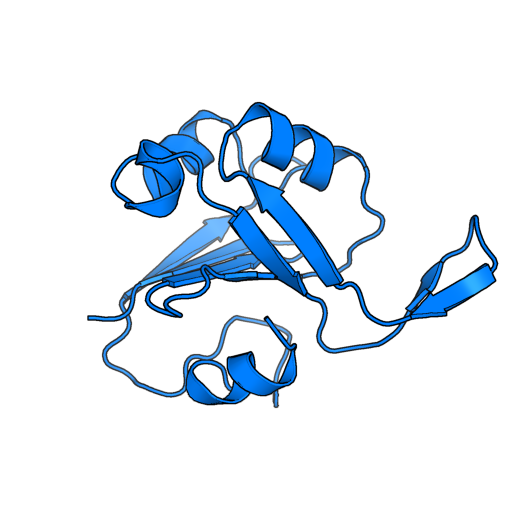463 1.00 97.12 121 GLN A O 1
ATOM 1027 N N . PHE A 1 122 ? -8.252 1.201 -0.908 1.00 97.06 122 PHE A N 1
ATOM 1028 C CA . PHE A 1 122 ? -8.003 1.186 0.526 1.00 97.06 122 PHE A CA 1
ATOM 1029 C C . PHE A 1 122 ? -9.122 0.413 1.205 1.00 97.06 122 PHE A C 1
ATOM 1031 O O . PHE A 1 122 ? -10.290 0.787 1.075 1.00 97.06 122 PHE A O 1
ATOM 1038 N N . ALA A 1 123 ? -8.771 -0.653 1.913 1.00 96.06 123 ALA A N 1
ATOM 1039 C CA . ALA A 1 123 ? -9.713 -1.427 2.696 1.00 96.06 123 ALA A CA 1
ATOM 1040 C C . ALA A 1 123 ? -9.381 -1.324 4.179 1.00 96.06 123 ALA A C 1
ATOM 1042 O O . ALA A 1 123 ? -8.227 -1.476 4.577 1.00 96.06 123 ALA A O 1
ATOM 1043 N N . LYS A 1 124 ? -10.404 -1.087 4.996 1.00 94.25 124 LYS A N 1
ATOM 1044 C CA . LYS A 1 124 ? -10.287 -1.040 6.452 1.00 94.25 124 LYS A CA 1
ATOM 1045 C C . LYS A 1 124 ? -11.114 -2.168 7.061 1.00 94.25 124 LYS A C 1
ATOM 1047 O O . LYS A 1 124 ? -12.301 -2.283 6.749 1.00 94.25 124 LYS A O 1
ATOM 1052 N N . GLY A 1 125 ? -10.475 -2.988 7.890 1.00 87.44 125 GLY A N 1
ATOM 1053 C CA . GLY A 1 125 ? -11.140 -3.991 8.714 1.00 87.44 125 GLY A CA 1
ATOM 1054 C C . GLY A 1 125 ? -11.892 -3.335 9.873 1.00 87.44 125 GLY A C 1
ATOM 1055 O O . GLY A 1 125 ? -11.533 -2.236 10.307 1.00 87.44 125 GLY A O 1
ATOM 1056 N N . ASN A 1 126 ? -12.954 -3.997 10.338 1.00 65.44 126 ASN A N 1
ATOM 1057 C CA . ASN A 1 126 ? -13.678 -3.600 11.550 1.00 65.44 126 ASN A CA 1
ATOM 1058 C C . ASN A 1 126 ? -12.907 -3.971 12.817 1.00 65.44 126 ASN A C 1
ATOM 1060 O O . ASN A 1 126 ? -12.264 -5.045 12.817 1.00 65.44 126 ASN A O 1
#

Organism: NCBI:txid2125989

Solvent-accessible surface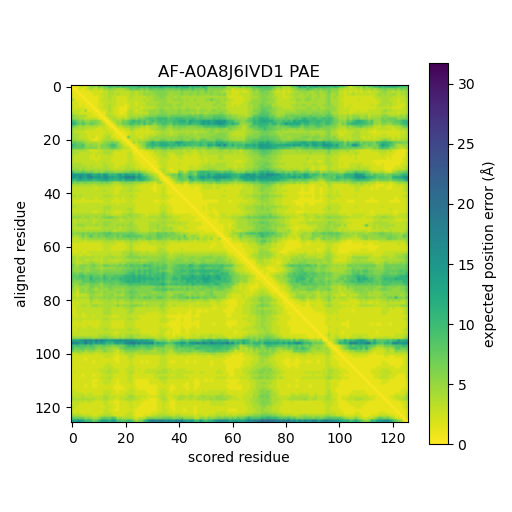 area (backbone atoms only — not comparable to full-atom values): 7390 Å² total; per-residue (Å²): 139,61,79,76,64,48,62,76,53,34,46,80,90,50,84,90,56,88,40,61,68,55,87,75,44,52,74,48,76,49,67,38,64,47,99,73,33,62,64,42,72,69,54,46,47,70,70,35,67,84,36,68,44,40,73,71,45,34,64,28,40,35,35,39,98,55,68,45,68,39,84,90,79,67,48,72,48,54,52,76,46,76,44,46,39,46,67,72,54,51,52,55,48,48,72,71,59,91,73,67,48,39,42,36,32,46,88,82,63,52,39,39,40,31,39,43,87,68,32,34,35,43,33,39,54,124